Protein AF-A0A2H3CEL3-F1 (afdb_monomer)

Mean predicted aligned error: 5.27 Å

Nearest PDB structures (foldseek):
  4ohc-assembly4_C  TM=5.640E-01  e=5.022E+00  Burkholderia cenocepacia J2315
  1a98-assembly1_A-2  TM=4.773E-01  e=5.720E+00  Escherichia coli
  7pcr-assembly1_A-2  TM=3.257E-01  e=2.619E+00  Helicobacter pylori 26695
  2igb-assembly1_A-2  TM=4.678E-01  e=9.629E+00  [Bacillus] caldolyticus

Structure (mmCIF, N/CA/C/O backbone):
data_AF-A0A2H3CEL3-F1
#
_entry.id   AF-A0A2H3CEL3-F1
#
loop_
_atom_site.group_PDB
_atom_site.id
_atom_site.type_symbol
_atom_site.label_atom_id
_atom_site.label_alt_id
_atom_site.label_comp_id
_atom_site.label_asym_id
_atom_site.label_entity_id
_atom_site.label_seq_id
_atom_site.pdbx_PDB_ins_code
_atom_site.Cartn_x
_atom_site.Cartn_y
_atom_site.Cartn_z
_atom_site.occupancy
_atom_site.B_iso_or_equiv
_atom_site.auth_seq_id
_atom_site.auth_comp_id
_atom_site.auth_asym_id
_atom_site.auth_atom_id
_atom_site.pdbx_PDB_model_num
ATOM 1 N N . LEU A 1 1 ? -14.566 2.385 -10.502 1.00 59.44 1 LEU A N 1
ATOM 2 C CA . LEU A 1 1 ? -13.176 2.536 -10.016 1.00 59.44 1 LEU A CA 1
ATOM 3 C C . LEU A 1 1 ? -13.151 3.708 -9.057 1.00 59.44 1 LEU A C 1
ATOM 5 O O . LEU A 1 1 ? -13.566 4.790 -9.452 1.00 59.44 1 LEU A O 1
ATOM 9 N N . THR A 1 2 ? -12.724 3.483 -7.820 1.00 78.38 2 THR A N 1
ATOM 10 C CA . THR A 1 2 ? -12.561 4.549 -6.825 1.00 78.38 2 THR A CA 1
ATOM 11 C C . THR A 1 2 ? -11.097 4.966 -6.794 1.00 78.38 2 THR A C 1
ATOM 13 O O . THR A 1 2 ? -10.225 4.103 -6.861 1.00 78.38 2 THR A O 1
ATOM 16 N N . TYR A 1 3 ? -10.818 6.266 -6.730 1.00 85.06 3 TYR A N 1
ATOM 17 C CA . TYR A 1 3 ? -9.454 6.791 -6.705 1.00 85.06 3 TYR A CA 1
ATOM 18 C C . TYR A 1 3 ? -9.328 7.915 -5.676 1.00 85.06 3 TYR A C 1
ATOM 20 O O . TYR A 1 3 ? -10.231 8.737 -5.526 1.00 85.06 3 TYR A O 1
ATOM 28 N N . ALA A 1 4 ? -8.187 7.969 -4.993 1.00 86.38 4 ALA A N 1
ATOM 29 C CA . ALA A 1 4 ? -7.818 9.081 -4.127 1.00 86.38 4 ALA A CA 1
ATOM 30 C C . ALA A 1 4 ? -6.906 10.039 -4.902 1.00 86.38 4 ALA A C 1
ATOM 32 O O . ALA A 1 4 ? -5.900 9.627 -5.483 1.00 86.38 4 ALA A O 1
ATOM 33 N N . ARG A 1 5 ? -7.248 11.332 -4.933 1.00 89.38 5 ARG A N 1
ATOM 34 C CA . ARG A 1 5 ? -6.401 12.341 -5.583 1.00 89.38 5 ARG A CA 1
ATOM 35 C C . ARG A 1 5 ? -5.236 12.711 -4.666 1.00 89.38 5 ARG A C 1
ATOM 37 O O . ARG A 1 5 ? -5.442 13.336 -3.628 1.00 89.38 5 ARG A O 1
ATOM 44 N N . LEU A 1 6 ? -4.020 12.386 -5.091 1.00 92.19 6 LEU A N 1
ATOM 45 C CA . LEU A 1 6 ? -2.787 12.729 -4.382 1.00 92.19 6 LEU A CA 1
ATOM 46 C C . LEU A 1 6 ? -2.428 14.203 -4.631 1.00 92.19 6 LEU A C 1
ATOM 48 O O . LEU A 1 6 ? -2.525 14.689 -5.759 1.00 92.19 6 LEU A O 1
ATOM 52 N N . ARG A 1 7 ? -2.077 14.939 -3.569 1.00 92.00 7 ARG A N 1
ATOM 53 C CA . ARG A 1 7 ? -1.815 16.397 -3.619 1.00 92.00 7 ARG A CA 1
ATOM 54 C C . ARG A 1 7 ? -0.382 16.786 -3.262 1.00 92.00 7 ARG A C 1
ATOM 56 O O . ARG A 1 7 ? -0.045 17.963 -3.302 1.00 92.00 7 ARG A O 1
ATOM 63 N N . GLN A 1 8 ? 0.429 15.819 -2.860 1.00 92.62 8 GLN A N 1
ATOM 64 C CA . GLN A 1 8 ? 1.790 16.020 -2.376 1.00 92.62 8 GLN A CA 1
ATOM 65 C C . GLN A 1 8 ? 2.698 14.934 -2.947 1.00 92.62 8 GLN A C 1
ATOM 67 O O . GLN A 1 8 ? 2.217 13.982 -3.562 1.00 92.62 8 GLN A O 1
ATOM 72 N N . SER A 1 9 ? 4.004 15.060 -2.717 1.00 92.75 9 SER A N 1
ATOM 73 C CA . SER A 1 9 ? 4.977 14.031 -3.076 1.00 92.75 9 SER A CA 1
ATOM 74 C C . SER A 1 9 ? 4.572 12.669 -2.513 1.00 92.75 9 SER A C 1
ATOM 76 O O . SER A 1 9 ? 4.215 12.545 -1.339 1.00 92.75 9 SER A O 1
ATOM 78 N N . HIS A 1 10 ? 4.660 11.637 -3.352 1.00 92.88 10 HIS A N 1
ATOM 79 C CA . HIS A 1 10 ? 4.248 10.267 -3.044 1.00 92.88 10 HIS A CA 1
ATOM 80 C C . HIS A 1 10 ? 5.257 9.574 -2.119 1.00 92.88 10 HIS A C 1
ATOM 82 O O . HIS A 1 10 ? 5.928 8.619 -2.496 1.00 92.88 10 HIS A O 1
ATOM 88 N N . THR A 1 11 ? 5.414 10.095 -0.905 1.00 95.50 11 THR A N 1
ATOM 89 C CA . THR A 1 11 ? 6.226 9.461 0.133 1.00 95.50 11 THR A CA 1
ATOM 90 C C . THR A 1 11 ? 5.493 8.248 0.698 1.00 95.50 11 THR A C 1
ATOM 92 O O . THR A 1 11 ? 4.265 8.203 0.713 1.00 95.50 11 THR A O 1
ATOM 95 N N . ALA A 1 12 ? 6.242 7.275 1.218 1.00 93.94 12 ALA A N 1
ATOM 96 C CA . ALA A 1 12 ? 5.660 6.074 1.813 1.00 93.94 12 ALA A CA 1
ATOM 97 C C . ALA A 1 12 ? 4.673 6.393 2.951 1.00 93.94 12 ALA A C 1
ATOM 99 O O . ALA A 1 12 ? 3.618 5.774 3.033 1.00 93.94 12 ALA A O 1
ATOM 100 N N . ALA A 1 13 ? 4.993 7.382 3.795 1.00 95.00 13 ALA A N 1
ATOM 101 C CA . ALA A 1 13 ? 4.129 7.812 4.893 1.00 95.00 13 ALA A CA 1
ATOM 102 C C . ALA A 1 13 ? 2.837 8.462 4.388 1.00 95.00 13 ALA A C 1
ATOM 104 O O . ALA A 1 13 ? 1.753 8.079 4.815 1.00 95.00 13 ALA A O 1
ATOM 105 N N . TYR A 1 14 ? 2.944 9.381 3.424 1.00 95.38 14 TYR A N 1
ATOM 106 C CA . TYR 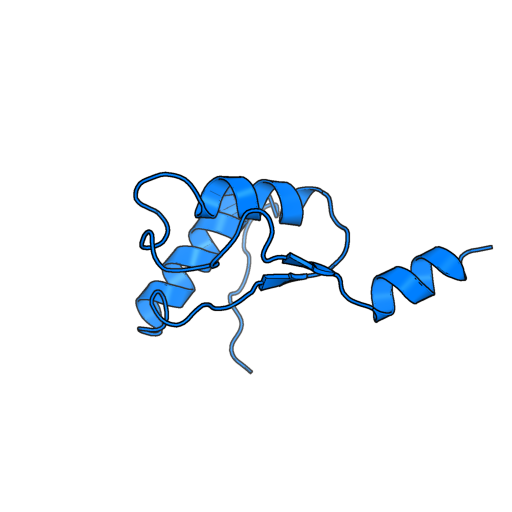A 1 14 ? 1.773 10.038 2.849 1.00 95.38 14 TYR A CA 1
ATOM 107 C C . TYR A 1 14 ? 0.832 9.038 2.170 1.00 95.38 14 TYR A C 1
ATOM 109 O O . TYR A 1 14 ? -0.379 9.082 2.378 1.00 95.38 14 TYR A O 1
ATOM 117 N N . LEU A 1 15 ? 1.380 8.102 1.390 1.00 94.38 15 LEU A N 1
ATOM 118 C CA . LEU A 1 15 ? 0.570 7.067 0.752 1.00 94.38 15 LEU A CA 1
ATOM 119 C C . LEU A 1 15 ? -0.069 6.127 1.785 1.00 94.38 15 LEU A C 1
ATOM 121 O O . LEU A 1 15 ? -1.232 5.770 1.622 1.00 94.38 15 LEU A O 1
ATOM 125 N N . ALA A 1 16 ? 0.646 5.778 2.862 1.00 92.44 16 ALA A N 1
ATOM 126 C CA . ALA A 1 16 ? 0.109 4.958 3.948 1.00 92.44 16 ALA A CA 1
ATOM 127 C C . ALA A 1 16 ? -1.083 5.637 4.638 1.00 92.44 16 ALA A C 1
ATOM 129 O O . ALA A 1 16 ? -2.091 4.976 4.893 1.00 92.44 16 ALA A O 1
ATOM 130 N N . ASP A 1 17 ? -0.985 6.944 4.901 1.00 93.56 17 ASP A N 1
ATOM 131 C CA . ASP A 1 17 ? -2.075 7.727 5.489 1.00 93.56 17 ASP A CA 1
ATOM 132 C C . ASP A 1 17 ? -3.297 7.739 4.566 1.00 93.56 17 ASP A C 1
ATOM 134 O O . ASP A 1 17 ? -4.378 7.324 4.979 1.00 93.56 17 ASP A O 1
ATOM 138 N N . ILE A 1 18 ? -3.118 8.121 3.295 1.00 94.56 18 ILE A N 1
ATOM 139 C CA . ILE A 1 18 ? -4.212 8.143 2.311 1.00 94.56 18 ILE A CA 1
ATOM 140 C C . ILE A 1 18 ? -4.855 6.761 2.164 1.00 94.56 18 ILE A C 1
ATOM 142 O O . ILE A 1 18 ? -6.081 6.659 2.102 1.00 94.56 18 ILE A O 1
ATOM 146 N N . PHE A 1 19 ? -4.050 5.698 2.133 1.00 91.81 19 PHE A N 1
ATOM 147 C CA . PHE A 1 19 ? -4.533 4.326 2.025 1.00 91.81 19 PHE A CA 1
ATOM 148 C C . PHE A 1 19 ? -5.387 3.925 3.234 1.00 91.81 19 PHE A C 1
ATOM 150 O O . PHE A 1 19 ? -6.532 3.513 3.054 1.00 91.81 19 PHE A O 1
ATOM 157 N N . CYS A 1 20 ? -4.879 4.101 4.459 1.00 90.69 20 CYS A N 1
ATOM 158 C CA . CYS A 1 20 ? -5.618 3.750 5.675 1.00 90.69 20 CYS A CA 1
ATOM 159 C C . CYS A 1 20 ? -6.900 4.580 5.820 1.00 90.69 20 CYS A C 1
ATOM 161 O O . CYS A 1 20 ? -7.954 4.021 6.123 1.00 90.69 20 CYS A O 1
ATOM 163 N N . THR A 1 21 ? -6.834 5.890 5.551 1.00 92.38 21 THR A N 1
ATOM 164 C CA . THR A 1 21 ? -8.008 6.773 5.570 1.00 92.38 21 THR A CA 1
ATOM 165 C C . THR A 1 21 ? -9.050 6.318 4.557 1.00 92.38 21 THR A C 1
ATOM 167 O O . THR A 1 21 ? -10.212 6.175 4.919 1.00 92.38 21 THR A O 1
ATOM 170 N N . SER A 1 22 ? -8.640 5.995 3.327 1.00 92.88 22 SER A N 1
ATOM 171 C CA . SER A 1 22 ? -9.566 5.508 2.296 1.00 92.88 22 SER A CA 1
ATOM 172 C C . SER A 1 22 ? -10.250 4.213 2.735 1.00 92.88 22 SER A C 1
ATOM 174 O O . SER A 1 22 ? -11.467 4.082 2.643 1.00 92.88 22 SER A O 1
ATOM 176 N N . LEU A 1 23 ? -9.489 3.246 3.255 1.00 90.38 23 LEU A N 1
ATOM 177 C CA . LEU A 1 23 ? -10.052 1.982 3.730 1.00 90.38 23 LEU A CA 1
ATOM 178 C C . LEU A 1 23 ? -11.063 2.176 4.870 1.00 90.38 23 LEU A C 1
ATOM 180 O O . LEU A 1 23 ? -12.079 1.476 4.915 1.00 90.38 23 LEU A O 1
ATOM 184 N N . TYR A 1 24 ? -10.782 3.113 5.776 1.00 89.88 24 TYR A N 1
ATOM 185 C CA . TYR A 1 24 ? -11.687 3.482 6.859 1.00 89.88 24 TYR A CA 1
ATOM 186 C C . TYR A 1 24 ? -12.965 4.141 6.322 1.00 89.88 24 TYR A C 1
ATOM 188 O O . TYR A 1 24 ? -14.063 3.692 6.645 1.00 89.88 24 TYR A O 1
ATOM 196 N N . GLU A 1 25 ? -12.836 5.139 5.443 1.00 92.88 25 GLU A N 1
ATOM 197 C CA . GLU A 1 25 ? -13.963 5.838 4.806 1.00 92.88 25 GLU A CA 1
ATOM 198 C C . GLU A 1 25 ? -14.883 4.882 4.037 1.00 92.88 25 GLU A C 1
ATOM 200 O O . GLU A 1 25 ? -16.105 5.017 4.082 1.00 92.88 25 GLU A O 1
ATOM 205 N N . PHE A 1 26 ? -14.314 3.866 3.384 1.00 92.00 26 PHE A N 1
ATOM 206 C CA . PHE A 1 26 ? -15.086 2.847 2.671 1.00 92.00 26 PHE A CA 1
ATOM 207 C C . PHE A 1 26 ? -15.581 1.698 3.558 1.00 92.00 26 PHE A C 1
ATOM 209 O O . PHE A 1 26 ? -16.280 0.820 3.055 1.00 92.00 26 PHE A O 1
ATOM 216 N N . SER A 1 27 ? -15.262 1.677 4.858 1.00 90.69 27 SER A N 1
ATOM 217 C CA . SER A 1 27 ? -15.636 0.582 5.775 1.00 90.69 27 SER A CA 1
ATOM 218 C C . SER A 1 27 ? -15.177 -0.801 5.272 1.00 90.69 27 SER A C 1
ATOM 220 O O . SER A 1 27 ? -15.908 -1.802 5.310 1.00 90.69 27 SER A O 1
ATOM 222 N N . VAL A 1 28 ? -13.952 -0.833 4.737 1.00 88.69 28 VAL A N 1
ATOM 223 C CA . VAL A 1 28 ? -13.277 -2.040 4.222 1.00 88.69 28 VAL A CA 1
ATOM 224 C C . VAL A 1 28 ? -11.875 -2.223 4.798 1.00 88.69 28 VAL A C 1
ATOM 226 O O . VAL A 1 28 ? -11.136 -3.096 4.344 1.00 88.69 28 VAL A O 1
ATOM 229 N N . ILE A 1 29 ? -11.499 -1.421 5.798 1.00 86.75 29 ILE A N 1
ATOM 230 C CA . ILE A 1 29 ? -10.230 -1.570 6.524 1.00 86.75 29 ILE A CA 1
ATOM 231 C C . ILE A 1 29 ? -10.035 -2.982 7.061 1.00 86.75 29 ILE A C 1
ATOM 233 O O . ILE A 1 29 ? -8.901 -3.449 7.151 1.00 86.75 29 ILE A O 1
ATOM 237 N N . ASP A 1 30 ? -11.143 -3.673 7.328 1.00 82.62 30 ASP A N 1
ATOM 238 C CA . ASP A 1 30 ? -11.172 -5.018 7.859 1.00 82.62 30 ASP A CA 1
ATOM 239 C C . ASP A 1 30 ?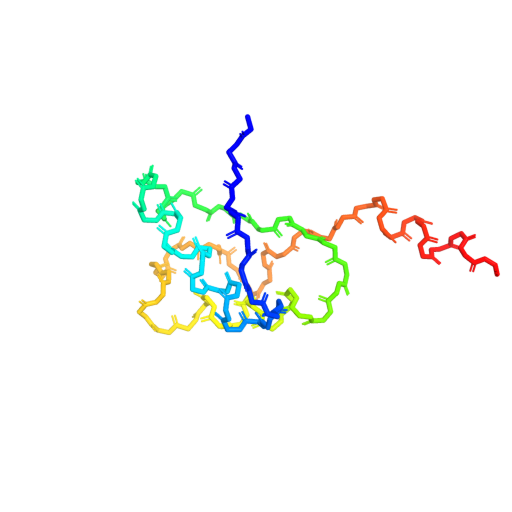 -11.195 -6.152 6.820 1.00 82.62 30 ASP A C 1
ATOM 241 O O . ASP A 1 30 ? -11.238 -7.337 7.150 1.00 82.62 30 ASP A O 1
ATOM 245 N N . LYS A 1 31 ? -11.173 -5.793 5.535 1.00 84.19 31 LYS A N 1
ATOM 246 C CA . LYS A 1 31 ? -11.400 -6.716 4.411 1.00 84.19 31 LYS A CA 1
ATOM 247 C C . LYS A 1 31 ? -10.185 -6.841 3.495 1.00 84.19 31 LYS A C 1
ATOM 249 O O . LYS A 1 31 ? -10.286 -7.389 2.398 1.00 84.19 31 LYS A O 1
ATOM 254 N N . LEU A 1 32 ? -9.032 -6.324 3.921 1.00 83.56 32 LEU A N 1
ATOM 255 C CA . LEU A 1 32 ? -7.817 -6.331 3.115 1.00 83.56 32 LEU A CA 1
ATOM 256 C C . LEU A 1 32 ? -7.065 -7.663 3.249 1.00 83.56 32 LEU A C 1
ATOM 258 O O . LEU A 1 32 ? -6.436 -7.945 4.271 1.00 83.56 32 LEU A O 1
ATOM 262 N N . LEU A 1 33 ? -7.091 -8.458 2.177 1.00 82.75 33 LEU A N 1
ATOM 263 C CA . LEU A 1 33 ? -6.358 -9.722 2.101 1.00 82.75 33 LEU A CA 1
ATOM 264 C C . LEU A 1 33 ? -4.904 -9.527 1.658 1.00 82.75 33 LEU A C 1
ATOM 266 O O . LEU A 1 33 ? -4.012 -10.098 2.267 1.00 82.75 33 LEU A O 1
ATOM 270 N N . ALA A 1 34 ? -4.669 -8.737 0.609 1.00 84.12 34 ALA A N 1
ATOM 271 C CA . ALA A 1 34 ? -3.356 -8.510 0.009 1.00 84.12 34 ALA A CA 1
ATOM 272 C C . ALA A 1 34 ? -3.294 -7.133 -0.663 1.00 84.12 34 ALA A C 1
ATOM 274 O O . ALA A 1 34 ? -4.330 -6.555 -0.999 1.00 84.12 34 ALA A O 1
ATOM 275 N N . MET A 1 35 ? -2.083 -6.626 -0.893 1.00 85.62 35 MET A N 1
ATOM 276 C CA . MET A 1 35 ? -1.850 -5.351 -1.567 1.00 85.62 35 MET A CA 1
ATOM 277 C C . MET A 1 35 ? -1.137 -5.565 -2.910 1.00 85.62 35 MET A C 1
ATOM 279 O O . MET A 1 35 ? 0.071 -5.820 -2.922 1.00 85.62 35 MET A O 1
ATOM 283 N N . PRO A 1 36 ? -1.842 -5.456 -4.048 1.00 87.88 36 PRO A N 1
ATOM 284 C CA . PRO A 1 36 ? -1.190 -5.422 -5.346 1.00 87.88 36 PRO A CA 1
ATOM 285 C C . PRO A 1 36 ? -0.483 -4.077 -5.562 1.00 87.88 36 PRO A C 1
ATOM 287 O O . PRO A 1 36 ? -1.016 -3.025 -5.208 1.00 87.88 36 PRO A O 1
ATOM 290 N N . GLY A 1 37 ? 0.703 -4.094 -6.166 1.00 88.62 37 GLY A N 1
ATOM 291 C CA . GLY A 1 37 ? 1.459 -2.879 -6.471 1.00 88.62 37 GLY A CA 1
ATOM 292 C C . GLY A 1 37 ? 2.618 -3.132 -7.427 1.00 88.62 37 GLY A C 1
ATOM 293 O O . GLY A 1 37 ? 2.972 -4.275 -7.702 1.00 88.62 37 GLY A O 1
ATOM 294 N N . ASP A 1 38 ? 3.203 -2.066 -7.962 1.00 89.38 38 ASP A N 1
ATOM 295 C CA . ASP A 1 38 ? 4.439 -2.163 -8.740 1.00 89.38 38 ASP A CA 1
ATOM 296 C C . ASP A 1 38 ? 5.666 -2.446 -7.842 1.00 89.38 38 ASP A C 1
ATOM 298 O O . ASP A 1 38 ? 5.561 -2.616 -6.622 1.00 89.38 38 ASP A O 1
ATOM 302 N N . ASN A 1 39 ? 6.845 -2.481 -8.465 1.00 84.94 39 ASN A N 1
ATOM 303 C CA . ASN A 1 39 ? 8.112 -2.791 -7.803 1.00 84.94 39 ASN A CA 1
ATOM 304 C C . ASN A 1 39 ? 8.798 -1.555 -7.185 1.00 84.94 39 ASN A C 1
ATOM 306 O O . ASN A 1 39 ? 9.981 -1.613 -6.841 1.00 84.94 39 ASN A O 1
ATOM 310 N N . ALA A 1 40 ? 8.102 -0.420 -7.047 1.00 88.44 40 ALA A N 1
ATOM 311 C CA . ALA A 1 40 ? 8.686 0.778 -6.456 1.00 88.44 40 ALA A CA 1
ATOM 312 C C . ALA A 1 40 ? 8.984 0.573 -4.960 1.00 88.44 40 ALA A C 1
ATOM 314 O O . ALA A 1 40 ? 8.129 0.160 -4.172 1.00 88.44 40 ALA A O 1
ATOM 315 N N . SER A 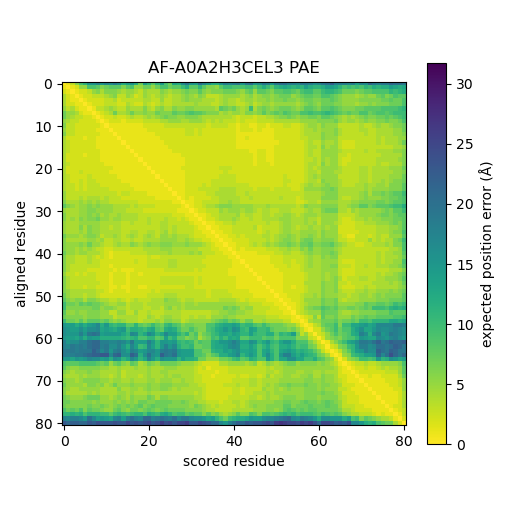1 41 ? 10.189 0.956 -4.529 1.00 89.00 41 SER A N 1
ATOM 316 C CA . SER A 1 41 ? 10.620 0.830 -3.127 1.00 89.00 41 SER A CA 1
ATOM 317 C C . SER A 1 41 ? 9.758 1.640 -2.149 1.00 89.00 41 SER A C 1
ATOM 319 O O . SER A 1 41 ? 9.640 1.285 -0.975 1.00 89.00 41 SER A O 1
ATOM 321 N N . THR A 1 42 ? 9.102 2.700 -2.621 1.00 91.31 42 THR A N 1
ATOM 322 C CA . THR A 1 42 ? 8.113 3.459 -1.847 1.00 91.31 42 THR A CA 1
ATOM 323 C C . THR A 1 42 ? 6.931 2.587 -1.421 1.00 91.31 42 THR A C 1
ATOM 325 O O . THR A 1 42 ? 6.501 2.694 -0.275 1.00 91.31 42 THR A O 1
ATOM 328 N N . ASN A 1 43 ? 6.445 1.691 -2.288 1.00 88.69 43 ASN A N 1
ATOM 329 C CA . ASN A 1 43 ? 5.318 0.804 -1.983 1.00 88.69 43 ASN A CA 1
ATOM 330 C C . ASN A 1 43 ? 5.698 -0.237 -0.921 1.00 88.69 43 ASN A C 1
ATOM 332 O O . ASN A 1 43 ? 4.929 -0.475 0.009 1.00 88.69 43 ASN A O 1
ATOM 336 N N . MET A 1 44 ? 6.925 -0.766 -0.990 1.00 86.94 44 MET A N 1
ATOM 337 C CA . MET A 1 44 ? 7.493 -1.642 0.048 1.00 86.94 44 MET A CA 1
ATOM 338 C C . MET A 1 44 ? 7.542 -0.933 1.412 1.00 86.94 44 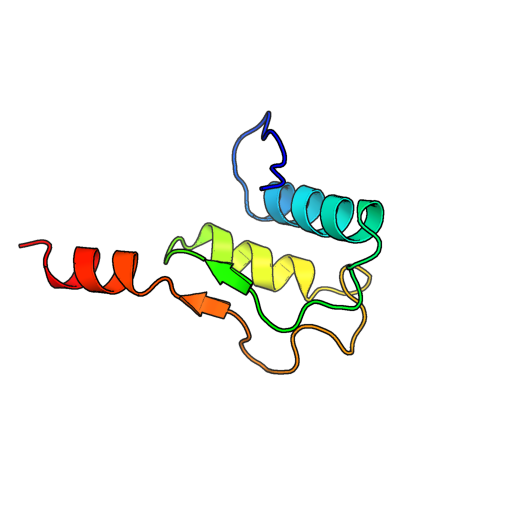MET A C 1
ATOM 340 O O . MET A 1 44 ? 7.114 -1.476 2.429 1.00 86.94 44 MET A O 1
ATOM 344 N N . LYS A 1 45 ? 8.032 0.313 1.444 1.00 91.25 45 LYS A N 1
ATOM 345 C CA . LYS A 1 45 ? 8.097 1.114 2.678 1.00 91.25 45 LYS A CA 1
ATOM 346 C C . LYS A 1 45 ? 6.706 1.475 3.201 1.00 91.25 45 LYS A C 1
ATOM 348 O O . LYS A 1 45 ? 6.486 1.453 4.407 1.00 91.25 45 LYS A O 1
ATOM 353 N N . MET A 1 46 ? 5.761 1.781 2.313 1.00 91.69 46 MET A N 1
ATOM 354 C CA . MET A 1 46 ? 4.371 2.050 2.686 1.00 91.69 46 MET A CA 1
ATOM 355 C C . MET A 1 46 ? 3.760 0.836 3.397 1.00 91.69 46 MET A C 1
ATOM 357 O O . MET A 1 46 ? 3.138 0.991 4.445 1.00 91.69 46 MET A O 1
ATOM 361 N N . LEU A 1 47 ? 4.003 -0.372 2.878 1.00 88.25 47 LEU A N 1
ATOM 362 C 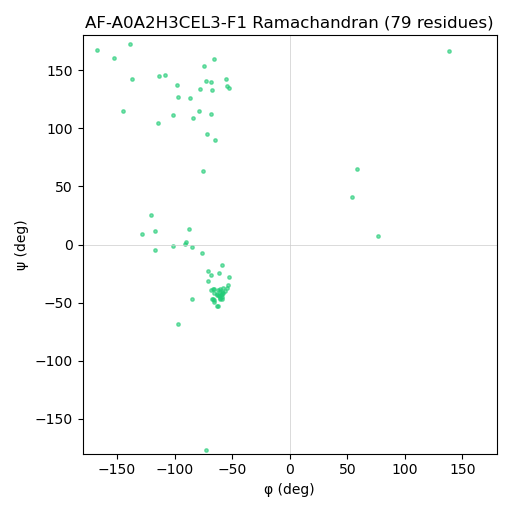CA . LEU A 1 47 ? 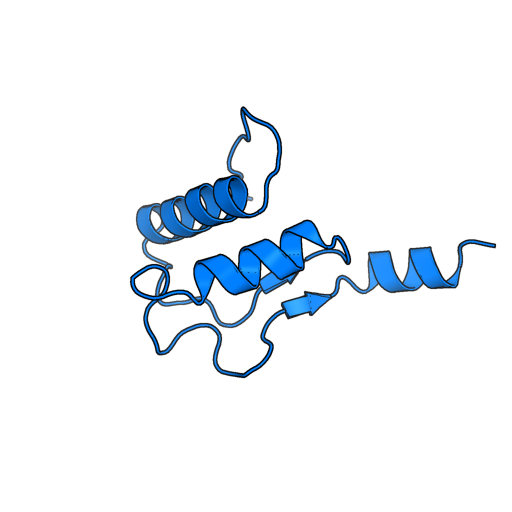3.554 -1.626 3.486 1.00 88.25 47 LEU A CA 1
ATOM 363 C C . LEU A 1 47 ? 4.092 -1.832 4.906 1.00 88.25 47 LEU A C 1
ATOM 365 O O . LEU A 1 47 ? 3.351 -2.251 5.793 1.00 88.25 47 LEU A O 1
ATOM 369 N N . GLN A 1 48 ? 5.360 -1.500 5.144 1.00 87.50 48 GLN A N 1
ATOM 370 C CA . GLN A 1 48 ? 5.939 -1.550 6.489 1.00 87.50 48 GLN A CA 1
ATOM 371 C C . GLN A 1 48 ? 5.239 -0.573 7.444 1.00 87.50 48 GLN A C 1
ATOM 373 O O . GLN A 1 48 ? 4.979 -0.921 8.593 1.00 87.50 48 GLN A O 1
ATOM 378 N N . ILE A 1 49 ? 4.887 0.625 6.964 1.00 91.12 49 ILE A N 1
ATOM 379 C CA . ILE A 1 49 ? 4.196 1.645 7.766 1.00 91.12 49 ILE A CA 1
ATOM 380 C C . ILE A 1 49 ? 2.774 1.198 8.123 1.00 91.12 49 ILE A C 1
ATOM 382 O O . ILE A 1 49 ? 2.392 1.298 9.286 1.00 91.12 49 ILE A O 1
ATOM 386 N N . ILE A 1 50 ? 1.993 0.679 7.168 1.00 89.19 50 ILE A N 1
ATOM 387 C CA . ILE A 1 50 ? 0.597 0.267 7.429 1.00 89.19 50 ILE A CA 1
ATOM 388 C C . ILE A 1 50 ? 0.490 -0.998 8.291 1.00 89.19 50 ILE A C 1
ATOM 390 O O . ILE A 1 50 ? -0.532 -1.203 8.939 1.00 89.19 50 ILE A O 1
ATOM 394 N N . LYS A 1 51 ? 1.537 -1.833 8.331 1.00 83.56 51 LYS A N 1
ATOM 395 C CA . LYS A 1 51 ? 1.649 -2.955 9.280 1.00 83.56 51 LYS A CA 1
ATOM 396 C C . LYS A 1 51 ? 2.029 -2.499 10.697 1.00 83.56 51 LYS A C 1
ATOM 398 O O . LYS A 1 51 ? 2.043 -3.311 11.619 1.00 83.56 51 LYS A O 1
ATOM 403 N N . GLY A 1 52 ? 2.358 -1.220 10.877 1.00 84.56 52 GLY A N 1
ATOM 404 C CA . GLY A 1 52 ? 2.685 -0.651 12.175 1.00 84.56 52 GLY A CA 1
ATOM 405 C C . GLY A 1 52 ? 1.490 -0.635 13.143 1.00 84.56 52 GLY A C 1
ATOM 406 O O . GLY A 1 52 ? 0.331 -0.670 12.715 1.00 84.56 52 GLY A O 1
ATOM 407 N N . PRO A 1 53 ? 1.748 -0.543 14.460 1.00 83.00 53 PRO A N 1
ATOM 408 C CA . PRO A 1 53 ? 0.696 -0.482 15.471 1.00 83.00 53 PRO A CA 1
ATOM 409 C C . PRO A 1 53 ? -0.308 0.649 15.204 1.00 83.00 53 PRO A C 1
ATOM 411 O O . PRO A 1 53 ? 0.078 1.773 14.888 1.00 83.00 53 PRO A O 1
ATOM 414 N N . GLY A 1 54 ? -1.602 0.356 15.356 1.00 82.06 54 GLY A N 1
ATOM 415 C CA . GLY A 1 54 ? -2.675 1.352 15.240 1.00 82.06 54 GLY A CA 1
ATOM 416 C C . GLY A 1 54 ? -3.036 1.775 13.812 1.00 82.06 54 GLY A C 1
ATOM 417 O O . GLY A 1 54 ? -3.819 2.707 13.650 1.00 82.06 54 GLY A O 1
ATOM 418 N N . ARG A 1 55 ? -2.485 1.119 12.780 1.00 86.31 55 ARG A N 1
ATOM 419 C CA . ARG A 1 55 ? -2.805 1.395 11.370 1.00 86.31 55 ARG A CA 1
ATOM 420 C C . ARG A 1 55 ? -3.852 0.432 10.823 1.00 86.31 55 ARG A C 1
ATOM 422 O O . ARG A 1 55 ? -4.980 0.841 10.570 1.00 86.31 55 ARG A O 1
ATOM 429 N N . LEU A 1 56 ? -3.489 -0.840 10.679 1.00 83.81 56 LEU A N 1
ATOM 430 C CA . LEU A 1 56 ? -4.406 -1.906 10.287 1.00 83.81 56 LEU A CA 1
ATOM 431 C C . LEU A 1 56 ? -4.701 -2.826 11.484 1.00 83.81 56 LEU A C 1
ATOM 433 O O . LEU A 1 56 ? -3.820 -3.048 12.321 1.00 83.81 56 LEU A O 1
ATOM 437 N N . PRO A 1 57 ? -5.921 -3.379 11.588 1.00 77.12 57 PRO A N 1
ATOM 438 C CA . PRO A 1 57 ? -6.207 -4.449 12.535 1.00 77.12 57 PRO A CA 1
ATOM 439 C C . PRO A 1 57 ? -5.260 -5.647 12.344 1.00 77.12 57 PRO A C 1
ATOM 441 O O . PRO A 1 5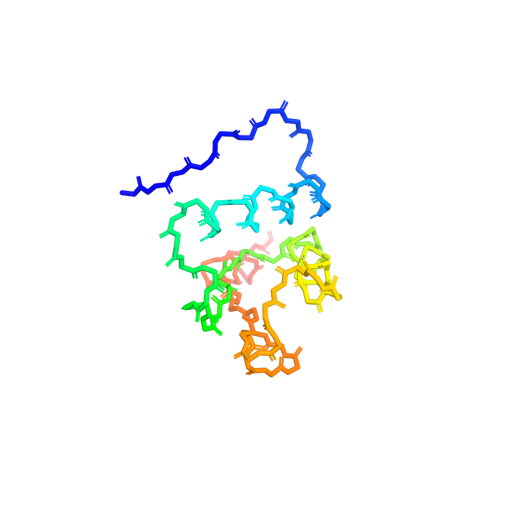7 ? -4.917 -6.015 11.222 1.00 77.12 57 PRO A O 1
ATOM 444 N N . HIS A 1 58 ? -4.859 -6.279 13.453 1.00 66.31 58 HIS A N 1
ATOM 445 C CA . HIS A 1 58 ? -3.835 -7.340 13.504 1.00 66.31 58 HIS A CA 1
ATOM 446 C C . HIS A 1 58 ? -4.136 -8.581 12.640 1.00 66.31 58 HIS A C 1
ATOM 448 O O . HIS A 1 58 ? -3.242 -9.377 12.371 1.00 66.31 58 HIS A O 1
ATOM 454 N N . SER A 1 59 ? -5.391 -8.774 12.232 1.00 62.97 59 SER A N 1
ATOM 455 C CA . SER A 1 59 ? -5.858 -9.903 11.425 1.00 62.97 59 SER A CA 1
ATOM 456 C C . SER A 1 59 ? -5.793 -9.655 9.911 1.00 62.97 59 SER A C 1
ATOM 458 O O . SER A 1 59 ? -6.226 -10.517 9.143 1.00 62.97 59 SER A O 1
ATOM 460 N N . HIS A 1 60 ? -5.300 -8.498 9.453 1.00 66.19 60 HIS A N 1
ATOM 461 C CA . HIS A 1 60 ? -5.332 -8.103 8.037 1.00 66.19 60 HIS A CA 1
ATOM 462 C C . HIS A 1 60 ? -3.935 -8.034 7.441 1.00 66.19 60 HIS A C 1
ATOM 464 O O . HIS A 1 60 ? -2.982 -7.679 8.131 1.00 66.19 60 HIS A O 1
ATOM 470 N N . LEU A 1 61 ? -3.820 -8.401 6.158 1.00 69.44 61 LEU A N 1
ATOM 471 C CA . LEU A 1 61 ? -2.547 -8.785 5.533 1.00 69.44 61 LEU A CA 1
ATOM 472 C C . LEU A 1 61 ? -1.924 -9.985 6.272 1.00 69.44 61 LEU A C 1
ATOM 474 O O . LEU A 1 61 ? -0.879 -9.886 6.914 1.00 69.44 61 LEU A O 1
ATOM 478 N N . ALA A 1 62 ? -2.620 -11.126 6.215 1.00 53.53 62 ALA A N 1
ATOM 479 C CA . ALA A 1 62 ? -2.253 -12.362 6.902 1.00 53.53 62 ALA A CA 1
ATOM 480 C C . ALA A 1 62 ? -0.926 -12.932 6.363 1.00 53.53 62 ALA A C 1
ATOM 482 O O . ALA A 1 62 ? -0.909 -13.707 5.410 1.00 53.53 62 ALA A O 1
ATOM 483 N N . GLY A 1 63 ? 0.198 -12.531 6.959 1.00 57.06 63 GLY A N 1
ATOM 484 C CA . GLY A 1 63 ? 1.509 -13.132 6.713 1.00 57.06 63 GLY A CA 1
ATOM 485 C C . GLY A 1 63 ? 2.663 -12.137 6.595 1.00 57.06 63 GLY A C 1
ATOM 486 O O . GLY A 1 63 ? 2.479 -10.923 6.451 1.00 57.06 63 GLY A O 1
ATOM 487 N N . ALA A 1 64 ? 3.883 -12.681 6.654 1.00 54.81 64 ALA A N 1
ATOM 488 C CA . ALA A 1 64 ? 5.128 -11.915 6.617 1.00 54.81 64 ALA A CA 1
ATOM 489 C C . ALA A 1 64 ? 5.195 -10.970 5.402 1.00 54.81 64 ALA A C 1
ATOM 491 O O . ALA A 1 64 ? 5.603 -9.820 5.548 1.00 54.81 64 ALA A O 1
ATOM 492 N N . GLU A 1 65 ? 4.650 -11.354 4.248 1.00 63.62 65 GLU A N 1
ATOM 493 C CA . GLU A 1 65 ? 4.626 -10.523 3.044 1.00 63.62 65 GLU A CA 1
ATOM 494 C C . GLU A 1 65 ? 3.325 -10.760 2.274 1.00 63.62 65 GLU A C 1
ATOM 496 O O . GLU A 1 65 ? 3.053 -11.855 1.801 1.00 63.62 65 GLU A O 1
ATOM 501 N N . THR A 1 66 ? 2.487 -9.729 2.180 1.00 72.06 66 THR A N 1
ATOM 502 C CA . THR A 1 66 ? 1.176 -9.788 1.505 1.00 72.06 66 THR A CA 1
ATOM 503 C C . THR A 1 66 ? 1.117 -8.779 0.360 1.00 72.06 66 THR A C 1
ATOM 505 O O . THR A 1 66 ? 0.054 -8.283 -0.011 1.00 72.06 66 THR A O 1
ATOM 508 N N . GLN A 1 67 ? 2.292 -8.440 -0.176 1.00 80.88 67 GLN A N 1
ATOM 509 C CA . GLN A 1 67 ? 2.435 -7.652 -1.387 1.00 80.88 67 GLN A CA 1
ATOM 510 C C . G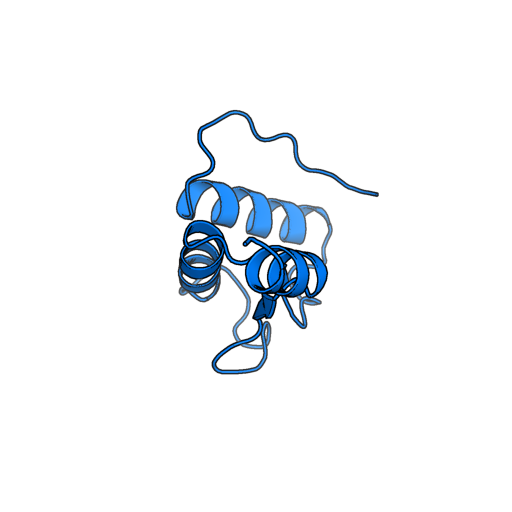LN A 1 67 ? 2.381 -8.578 -2.591 1.00 80.88 67 GLN A C 1
ATOM 512 O O . GLN A 1 67 ? 3.164 -9.519 -2.694 1.00 80.88 67 GLN A O 1
ATOM 517 N N . VAL A 1 68 ? 1.493 -8.274 -3.526 1.00 86.25 68 VAL A N 1
ATOM 518 C CA . VAL A 1 68 ? 1.465 -8.937 -4.827 1.00 86.25 68 VAL A CA 1
ATOM 519 C C . VAL A 1 68 ? 2.118 -7.996 -5.827 1.00 86.25 68 VAL A C 1
ATOM 521 O O . VAL A 1 68 ? 1.590 -6.926 -6.126 1.00 86.25 68 VAL A O 1
ATOM 524 N N . GLN A 1 69 ? 3.291 -8.371 -6.328 1.00 88.12 69 GLN A N 1
ATOM 525 C CA . GLN A 1 69 ? 3.973 -7.583 -7.347 1.00 88.12 69 GLN A CA 1
ATOM 526 C C . GLN A 1 69 ? 3.208 -7.637 -8.671 1.00 88.12 69 GLN A C 1
ATOM 528 O O . GLN A 1 69 ? 2.689 -8.674 -9.089 1.00 88.12 69 GLN A O 1
ATOM 533 N N . CYS A 1 70 ? 3.141 -6.499 -9.350 1.00 91.38 70 CYS A N 1
ATOM 534 C CA . CYS A 1 70 ? 2.487 -6.385 -10.639 1.00 91.38 70 CYS A CA 1
ATOM 535 C C . CYS A 1 70 ? 3.279 -7.160 -11.703 1.00 91.38 70 CYS A C 1
ATOM 537 O O . CYS A 1 70 ? 4.365 -6.738 -12.102 1.00 91.38 70 CYS A O 1
ATOM 539 N N . ALA A 1 71 ? 2.699 -8.249 -12.218 1.00 90.38 71 ALA A N 1
ATOM 540 C CA . ALA A 1 71 ? 3.310 -9.069 -13.267 1.00 90.38 71 ALA A CA 1
ATOM 541 C C . ALA A 1 71 ? 3.705 -8.250 -14.507 1.00 90.38 71 ALA A C 1
ATOM 543 O O . ALA A 1 71 ? 4.772 -8.468 -15.068 1.00 90.38 71 ALA A O 1
ATOM 544 N N . GLY A 1 72 ? 2.898 -7.252 -14.889 1.00 91.12 72 GLY A N 1
ATOM 545 C CA . GLY A 1 72 ? 3.220 -6.357 -16.004 1.00 91.12 72 GLY A CA 1
ATOM 546 C C . GLY A 1 72 ? 4.536 -5.601 -15.803 1.00 91.12 72 GLY A C 1
ATOM 547 O O . GLY A 1 72 ? 5.347 -5.543 -16.720 1.00 91.12 72 GLY A O 1
ATOM 548 N N . HIS A 1 73 ? 4.795 -5.099 -14.591 1.00 89.44 73 HIS A N 1
ATOM 549 C CA . HIS A 1 73 ? 6.060 -4.428 -14.272 1.00 89.44 73 HIS A CA 1
ATOM 550 C C . HIS A 1 73 ? 7.239 -5.403 -14.195 1.00 89.44 73 HIS A C 1
ATOM 552 O O . HIS A 1 73 ? 8.359 -5.029 -14.532 1.00 89.44 73 HIS A O 1
ATOM 558 N N . ILE A 1 74 ? 7.006 -6.650 -13.773 1.00 89.94 74 ILE A N 1
ATOM 559 C CA . ILE A 1 74 ? 8.034 -7.699 -13.794 1.00 89.94 74 ILE A CA 1
ATOM 560 C C . ILE A 1 74 ? 8.420 -8.027 -15.239 1.00 89.94 74 ILE A C 1
ATOM 562 O O . ILE A 1 74 ? 9.606 -8.066 -15.557 1.00 89.94 74 ILE A O 1
ATOM 566 N N . PHE A 1 75 ? 7.439 -8.230 -16.120 1.00 93.00 75 PHE A N 1
ATOM 567 C CA . PHE A 1 75 ? 7.707 -8.518 -17.527 1.00 93.00 75 PHE A CA 1
ATOM 568 C C . PHE A 1 75 ? 8.356 -7.334 -18.240 1.00 93.00 75 PHE A C 1
ATOM 570 O O . PHE A 1 75 ? 9.298 -7.547 -18.995 1.00 93.00 75 PHE A O 1
ATOM 577 N N . ASP A 1 76 ? 7.914 -6.102 -17.987 1.00 91.25 76 ASP A N 1
ATOM 578 C CA . ASP A 1 76 ? 8.569 -4.904 -18.526 1.00 91.25 76 ASP A CA 1
ATOM 579 C C . ASP A 1 76 ? 10.036 -4.819 -18.077 1.00 91.25 76 ASP A C 1
ATOM 581 O O . ASP A 1 76 ? 10.922 -4.615 -18.900 1.00 91.25 76 ASP A O 1
ATOM 585 N N . LEU A 1 77 ? 10.320 -5.069 -16.793 1.00 88.00 77 LEU A N 1
ATOM 586 C CA . LEU A 1 77 ? 11.692 -5.096 -16.282 1.00 88.00 77 LEU A CA 1
ATOM 587 C C . LEU A 1 77 ? 12.537 -6.204 -16.926 1.00 88.00 77 LEU A C 1
ATOM 589 O O . LEU A 1 77 ? 13.687 -5.959 -17.271 1.00 88.00 77 LEU A O 1
ATOM 593 N N . ALA A 1 78 ? 11.978 -7.402 -17.101 1.00 90.00 78 ALA A N 1
ATOM 594 C CA . ALA A 1 78 ? 12.678 -8.531 -17.715 1.00 90.00 78 ALA A CA 1
ATOM 595 C C . ALA A 1 78 ? 12.956 -8.328 -19.216 1.00 90.00 78 ALA A C 1
ATOM 597 O O . ALA A 1 78 ? 13.898 -8.913 -19.743 1.00 90.00 78 ALA A O 1
ATOM 598 N N . ASN A 1 79 ? 12.140 -7.517 -19.895 1.00 90.88 79 ASN A N 1
ATOM 599 C CA . ASN A 1 79 ? 12.254 -7.241 -21.330 1.00 90.88 79 ASN A CA 1
ATOM 600 C C . ASN A 1 79 ? 12.919 -5.891 -21.648 1.00 90.88 79 ASN A C 1
ATOM 602 O O . ASN A 1 79 ? 13.093 -5.563 -22.822 1.00 90.88 79 ASN A O 1
ATOM 606 N N . LYS A 1 80 ? 13.297 -5.102 -20.636 1.00 73.94 80 LYS A N 1
ATOM 607 C CA . LYS A 1 80 ? 14.134 -3.912 -20.813 1.00 73.94 80 LYS A CA 1
ATOM 608 C C . LYS A 1 80 ? 15.562 -4.353 -21.139 1.00 73.94 80 LYS A C 1
ATOM 610 O O . LYS A 1 80 ? 16.331 -4.678 -20.239 1.00 73.94 80 LYS A O 1
ATOM 615 N N . VAL A 1 81 ? 15.856 -4.403 -22.438 1.00 57.38 81 VAL A N 1
ATOM 616 C CA . VAL A 1 81 ? 17.206 -4.537 -23.014 1.00 57.38 81 VAL A CA 1
ATOM 617 C C . VAL A 1 81 ? 17.984 -3.243 -22.810 1.00 57.38 81 VAL A C 1
ATOM 619 O O . VAL A 1 81 ? 17.389 -2.167 -23.052 1.00 57.38 81 VAL A O 1
#

Secondary structure (DSSP, 8-state):
-------S---HHHHHHHHHHHHHHTT-TT----EEE-S-HHHHHHHHHHTSTTTS-TTSS-SS--EEE-HHHHHHHHH--

Organism: Armillaria gallica (NCBI:txid47427)

Sequence (81 aa):
LTYARLRQSHTAAYLADIFCTSLYEFSVIDKLLAMPGDNASTNMKMLQIIKGPGRLPHSHLAGAETQVQCAGHIFDLANKV

Foldseek 3Di:
DDDDDDDDPLALVSVLVSVLVVCVVVVNLVPAQAAEDEPDVSPVSNVVVCCDPPRGPPPHPPDPHRYDHDVVNVVVVVPPD

pLDDT: mean 85.07, std 10.22, range [53.53, 95.5]

Solvent-accessible surface area (backbone atoms only — not comparable to full-atom values): 5048 Å² total; per-residue (Å²): 139,89,82,84,88,81,89,66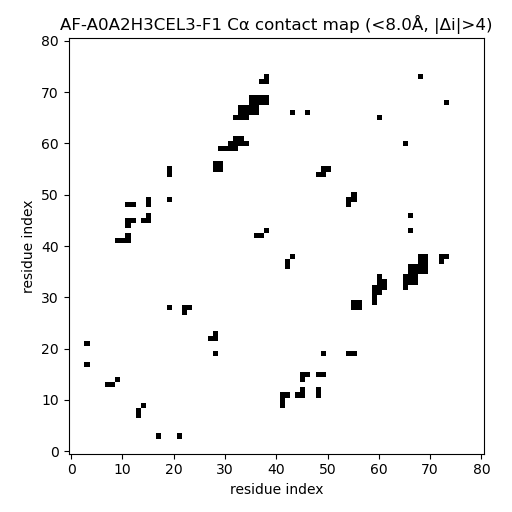,80,82,40,29,66,58,50,32,50,55,49,49,51,48,26,53,77,67,75,41,54,89,68,46,62,63,46,75,38,63,89,50,68,47,57,59,50,16,53,57,56,39,72,32,90,92,60,48,61,93,83,46,39,80,56,100,74,36,68,41,70,36,63,70,56,52,52,50,59,75,65,62,125

Radius of gyration: 13.62 Å; Cα contacts (8 Å, |Δi|>4): 73; chains: 1; bounding box: 33×30×38 Å